Protein AF-A0A1X1QJA8-F1 (afdb_monomer_lite)

Radius of gyration: 18.05 Å; chains: 1; bounding box: 50×43×43 Å

pLDDT: mean 89.91, std 14.19, range [35.91, 98.81]

Secondary structure (DSSP, 8-state):
---EEEE-S-HHHHHHHHHHHH-HHHHHHHHHHHHHHTTS-HHHHHHHHHHHHHHH--HHHHHHHHHHBGGG---B-TTS-B-PPB-TT---S-HHHHHHHHHHHHHHHTTTEEEE-S-HHHHHTT--TT-----------------

Structure (mmCIF, N/CA/C/O backbone):
data_AF-A0A1X1QJA8-F1
#
_entry.id   AF-A0A1X1QJA8-F1
#
loop_
_atom_site.group_PDB
_atom_site.id
_atom_site.type_symbol
_atom_site.label_atom_id
_atom_site.label_alt_id
_atom_site.label_comp_id
_atom_site.label_asym_id
_atom_site.label_entity_id
_atom_site.label_seq_id
_atom_site.pdbx_PDB_ins_code
_atom_site.Cartn_x
_atom_site.Cartn_y
_atom_site.Cartn_z
_atom_site.occupancy
_atom_site.B_iso_or_equiv
_atom_site.auth_seq_id
_atom_site.auth_comp_id
_atom_site.auth_asym_id
_atom_site.auth_atom_id
_atom_site.pdbx_PDB_model_num
ATOM 1 N N . MET A 1 1 ? -8.752 15.728 21.000 1.00 62.41 1 MET A N 1
ATOM 2 C CA . MET A 1 1 ? -8.171 15.448 19.667 1.00 62.41 1 MET A CA 1
ATOM 3 C C . MET A 1 1 ? -8.998 14.335 19.038 1.00 62.41 1 MET A C 1
ATOM 5 O O . MET A 1 1 ? -9.323 13.402 19.763 1.00 62.41 1 MET A O 1
ATOM 9 N N . LYS A 1 2 ? -9.428 14.454 17.775 1.00 74.25 2 LYS A N 1
ATOM 10 C CA . LYS A 1 2 ? -10.197 13.381 17.118 1.00 74.25 2 LYS A CA 1
ATOM 11 C C . LYS A 1 2 ? -9.241 12.237 16.775 1.00 74.25 2 LYS A C 1
ATOM 13 O O . LYS A 1 2 ? -8.149 12.519 16.295 1.00 74.25 2 LYS A O 1
ATOM 18 N N . LYS A 1 3 ? -9.641 10.997 17.054 1.00 89.75 3 LYS A N 1
ATOM 19 C CA . LYS A 1 3 ? -8.883 9.790 16.715 1.00 89.75 3 LYS A CA 1
ATOM 20 C C . LYS A 1 3 ? -9.634 8.990 15.654 1.00 89.75 3 LYS A C 1
ATOM 22 O O . LYS A 1 3 ? -10.863 8.965 15.679 1.00 89.75 3 LYS A O 1
ATOM 27 N N . ALA A 1 4 ? -8.902 8.363 14.746 1.00 92.88 4 ALA A N 1
ATOM 28 C CA . ALA A 1 4 ? -9.418 7.450 13.737 1.00 92.88 4 ALA A CA 1
ATOM 29 C C . ALA A 1 4 ? -8.830 6.051 13.950 1.00 92.88 4 ALA A C 1
ATOM 31 O O . ALA A 1 4 ? -7.691 5.912 14.389 1.00 92.88 4 ALA A O 1
ATOM 32 N N . VAL A 1 5 ? -9.600 5.021 13.608 1.00 94.50 5 VAL A N 1
ATOM 33 C CA . VAL A 1 5 ? -9.132 3.632 13.558 1.00 94.50 5 VAL A CA 1
ATOM 34 C C . VAL A 1 5 ? -9.341 3.133 12.136 1.00 94.50 5 VAL A C 1
ATOM 36 O O . VAL A 1 5 ? -10.449 3.231 11.609 1.00 94.50 5 VAL A O 1
ATOM 39 N N . ILE A 1 6 ? -8.285 2.618 11.510 1.00 95.56 6 ILE A N 1
ATOM 40 C CA . ILE A 1 6 ? -8.346 1.990 10.187 1.00 95.56 6 ILE A CA 1
ATOM 41 C C . ILE A 1 6 ? -7.982 0.516 10.354 1.00 95.56 6 ILE A C 1
ATOM 43 O O . ILE A 1 6 ? -6.963 0.178 10.956 1.00 95.56 6 ILE A O 1
ATOM 47 N N . ASN A 1 7 ? -8.834 -0.362 9.830 1.00 95.62 7 ASN A N 1
ATOM 48 C CA . ASN A 1 7 ? -8.632 -1.804 9.868 1.00 95.62 7 ASN A CA 1
ATOM 49 C C . ASN A 1 7 ? -8.975 -2.443 8.528 1.00 95.62 7 ASN A C 1
ATOM 51 O O . ASN A 1 7 ? -10.008 -2.124 7.940 1.00 95.62 7 ASN A O 1
ATOM 55 N N . ASP A 1 8 ? -8.163 -3.407 8.114 1.00 94.31 8 ASP A N 1
ATOM 56 C CA . ASP A 1 8 ? -8.453 -4.319 7.011 1.00 94.31 8 ASP A CA 1
ATOM 57 C C . ASP A 1 8 ? -7.791 -5.668 7.299 1.00 94.31 8 ASP A C 1
ATOM 59 O O . ASP A 1 8 ? -6.707 -5.703 7.866 1.00 94.31 8 ASP A O 1
ATOM 63 N N . LEU A 1 9 ? -8.399 -6.779 6.887 1.00 93.31 9 LEU A N 1
ATOM 64 C CA . LEU A 1 9 ? -7.805 -8.109 7.067 1.00 93.31 9 LEU A CA 1
ATOM 65 C C . LEU A 1 9 ? -6.520 -8.298 6.231 1.00 93.31 9 LEU A C 1
ATOM 67 O O . LEU A 1 9 ? -5.718 -9.191 6.497 1.00 93.31 9 LEU A O 1
ATOM 71 N N . ASN A 1 10 ? -6.335 -7.489 5.187 1.00 93.50 10 ASN A N 1
ATOM 72 C CA . ASN A 1 10 ? -5.178 -7.526 4.302 1.00 93.50 10 ASN A CA 1
ATOM 73 C C . ASN A 1 10 ? -3.946 -6.885 4.962 1.00 93.50 10 ASN A C 1
ATOM 75 O O . ASN A 1 10 ? -3.664 -5.701 4.771 1.00 93.50 10 ASN A O 1
ATOM 79 N N . GLU A 1 11 ? -3.173 -7.693 5.684 1.00 95.56 11 GLU A N 1
ATOM 80 C CA . GLU A 1 11 ? -1.964 -7.254 6.392 1.00 95.56 11 GLU A CA 1
ATOM 81 C C . GLU A 1 11 ? -0.964 -6.488 5.499 1.00 95.56 11 GLU A C 1
ATOM 83 O O . GLU A 1 11 ? -0.563 -5.390 5.890 1.00 95.56 11 GLU A O 1
ATOM 88 N N . PRO A 1 12 ? -0.609 -6.936 4.273 1.00 96.19 12 PRO A N 1
ATOM 89 C CA . PRO A 1 12 ? 0.245 -6.142 3.385 1.00 96.19 12 PRO A CA 1
ATOM 90 C C . PRO A 1 12 ? -0.274 -4.723 3.107 1.00 96.19 12 PRO A C 1
ATOM 92 O O . PRO A 1 12 ? 0.519 -3.787 2.987 1.00 96.19 12 PRO A O 1
ATOM 95 N N . LEU A 1 13 ? -1.597 -4.542 3.018 1.00 96.00 13 LEU A N 1
ATOM 96 C CA . LEU A 1 13 ? -2.207 -3.224 2.837 1.00 96.00 13 LEU A CA 1
ATOM 97 C C . LEU A 1 13 ? -2.081 -2.373 4.105 1.00 96.00 13 LEU A C 1
ATOM 99 O O . LEU A 1 13 ? -1.796 -1.180 4.004 1.00 96.00 13 LEU A O 1
ATOM 103 N N . MET A 1 14 ? -2.260 -2.964 5.286 1.00 97.69 14 MET A N 1
ATOM 104 C CA . MET A 1 14 ? -2.092 -2.257 6.560 1.00 97.69 14 MET A CA 1
ATOM 105 C C . MET A 1 14 ? -0.625 -1.890 6.822 1.00 97.69 14 MET A C 1
ATOM 107 O O . MET A 1 14 ? -0.348 -0.771 7.247 1.00 97.69 14 MET A O 1
ATOM 111 N N . ASN A 1 15 ? 0.322 -2.743 6.430 1.00 98.06 15 ASN A N 1
ATOM 112 C CA . ASN A 1 15 ? 1.755 -2.432 6.455 1.00 98.06 15 ASN A CA 1
ATOM 113 C C . ASN A 1 15 ? 2.108 -1.281 5.496 1.00 98.06 15 ASN A C 1
ATOM 115 O O . ASN A 1 15 ? 2.956 -0.440 5.804 1.00 98.06 15 ASN A O 1
ATOM 119 N N . LEU A 1 16 ? 1.436 -1.189 4.342 1.00 98.44 16 LEU A N 1
ATOM 120 C CA . LEU A 1 16 ? 1.554 -0.026 3.461 1.00 98.44 16 LEU A CA 1
ATOM 121 C C . LEU A 1 16 ? 1.000 1.246 4.105 1.00 98.44 16 LEU A C 1
ATOM 123 O O . LEU A 1 16 ? 1.672 2.275 4.057 1.00 98.44 16 LEU A O 1
ATOM 127 N N . TRP A 1 17 ? -0.167 1.187 4.748 1.00 98.31 17 TRP A N 1
ATOM 128 C CA . TRP A 1 17 ? -0.684 2.320 5.519 1.00 98.31 17 TRP A CA 1
ATOM 129 C C . TRP A 1 17 ? 0.289 2.766 6.608 1.00 98.31 17 TRP A C 1
ATOM 131 O O . TRP A 1 17 ? 0.533 3.963 6.740 1.00 98.31 17 TRP A O 1
ATOM 141 N N . GLN A 1 18 ? 0.910 1.826 7.320 1.00 98.31 18 GLN A N 1
ATOM 142 C CA . GLN A 1 18 ? 1.917 2.151 8.323 1.00 98.31 18 GLN A CA 1
ATOM 143 C C . GLN A 1 18 ? 3.094 2.916 7.709 1.00 98.31 18 GLN A C 1
ATOM 145 O O . GLN A 1 18 ? 3.472 3.967 8.217 1.00 98.31 18 GLN A O 1
ATOM 150 N N . GLN A 1 19 ? 3.631 2.462 6.570 1.00 98.62 19 GLN A N 1
ATOM 151 C CA . GLN A 1 19 ? 4.713 3.180 5.885 1.00 98.62 19 GLN A CA 1
ATOM 152 C C . GLN A 1 19 ? 4.286 4.560 5.368 1.00 98.62 19 GLN A C 1
ATOM 154 O O . GLN A 1 19 ? 5.088 5.489 5.413 1.00 98.62 19 GLN A O 1
ATOM 159 N N . ILE A 1 20 ? 3.039 4.713 4.905 1.00 98.56 20 ILE A N 1
ATOM 160 C CA . ILE A 1 20 ? 2.486 6.017 4.513 1.00 98.56 20 ILE A CA 1
ATOM 161 C C . ILE A 1 20 ? 2.477 6.971 5.708 1.00 98.56 20 ILE A C 1
ATOM 163 O O . ILE A 1 20 ? 2.825 8.133 5.541 1.00 98.56 20 ILE A O 1
ATOM 167 N N . LEU A 1 21 ? 2.085 6.510 6.897 1.00 98.06 21 LEU A N 1
ATOM 168 C CA . LEU A 1 21 ? 1.998 7.375 8.071 1.00 98.06 21 LEU A CA 1
ATOM 169 C C . LEU A 1 21 ? 3.374 7.656 8.679 1.00 98.06 21 LEU A C 1
ATOM 171 O O . LEU A 1 21 ? 3.703 8.819 8.899 1.00 98.06 21 LEU A O 1
ATOM 175 N N . GLU A 1 22 ? 4.171 6.617 8.922 1.00 98.00 22 GLU A N 1
ATOM 176 C CA . GLU A 1 22 ? 5.372 6.679 9.764 1.00 98.00 22 GLU A CA 1
ATOM 177 C C . GLU A 1 22 ? 6.665 6.948 8.982 1.00 98.00 22 GLU A C 1
ATOM 179 O O . GLU A 1 22 ? 7.572 7.583 9.510 1.00 98.00 22 GLU A O 1
ATOM 184 N N . ASN A 1 23 ? 6.766 6.497 7.724 1.00 98.38 23 ASN A N 1
ATOM 185 C CA . ASN A 1 23 ? 7.981 6.625 6.905 1.00 98.38 23 ASN A CA 1
ATOM 186 C C . ASN A 1 23 ? 7.701 7.159 5.480 1.00 98.38 23 ASN A C 1
ATOM 188 O O . ASN A 1 23 ? 8.211 6.603 4.495 1.00 98.38 23 ASN A O 1
ATOM 192 N N . PRO A 1 24 ? 6.919 8.249 5.329 1.00 98.50 24 PRO A N 1
ATOM 193 C CA . PRO A 1 24 ? 6.410 8.693 4.031 1.00 98.50 24 PRO A CA 1
ATOM 194 C C . PRO A 1 24 ? 7.517 9.063 3.034 1.00 98.50 24 PRO A C 1
ATOM 196 O O . PRO A 1 24 ? 7.430 8.721 1.856 1.00 98.50 24 PRO A O 1
ATOM 199 N N . GLU A 1 25 ? 8.586 9.721 3.492 1.00 98.56 25 GLU A N 1
ATOM 200 C CA . GLU A 1 25 ? 9.694 10.152 2.629 1.00 98.56 25 GLU A CA 1
ATOM 201 C C . GLU A 1 25 ? 10.447 8.970 2.009 1.00 98.56 25 GLU A C 1
ATOM 203 O O . GLU A 1 25 ? 10.744 8.962 0.810 1.00 98.56 25 GLU A O 1
ATOM 208 N N . ASN A 1 26 ? 10.709 7.934 2.810 1.00 98.69 26 ASN A N 1
ATOM 209 C CA . ASN A 1 26 ? 11.369 6.726 2.331 1.00 98.69 26 ASN A CA 1
ATOM 210 C C . ASN A 1 26 ? 10.471 5.955 1.353 1.00 98.69 26 ASN A C 1
ATOM 212 O O . ASN A 1 26 ? 10.936 5.530 0.295 1.00 98.69 26 ASN A O 1
ATOM 216 N N . LEU A 1 27 ? 9.174 5.830 1.660 1.00 98.81 27 LEU A N 1
ATOM 217 C CA . LEU A 1 27 ? 8.211 5.172 0.776 1.00 98.81 27 LEU A CA 1
ATOM 218 C C . LEU A 1 27 ? 8.128 5.862 -0.594 1.00 98.81 27 LEU A C 1
ATOM 220 O O . LEU A 1 27 ? 8.154 5.188 -1.625 1.00 98.81 27 LEU A O 1
ATOM 224 N N . VAL A 1 28 ? 8.074 7.198 -0.616 1.00 98.62 28 VAL A N 1
ATOM 225 C CA . VAL A 1 28 ? 8.059 7.983 -1.859 1.00 98.62 28 VAL A CA 1
ATOM 226 C C . VAL A 1 28 ? 9.337 7.767 -2.664 1.00 98.62 28 VAL A C 1
ATOM 228 O O . VAL A 1 28 ? 9.255 7.537 -3.870 1.00 98.62 28 VAL A O 1
ATOM 231 N N . LYS A 1 29 ? 10.505 7.809 -2.012 1.00 98.75 29 LYS A N 1
ATOM 232 C CA . LYS A 1 29 ? 11.799 7.579 -2.668 1.00 98.75 29 LYS A CA 1
ATOM 233 C C . LYS A 1 29 ? 11.854 6.197 -3.326 1.00 98.75 29 LYS A C 1
ATOM 235 O O . LYS A 1 29 ? 12.219 6.097 -4.494 1.00 98.75 29 LYS A O 1
ATOM 240 N N . LEU A 1 30 ? 11.461 5.148 -2.602 1.00 98.69 30 LEU A N 1
ATOM 241 C CA . LEU A 1 30 ? 11.453 3.776 -3.119 1.00 98.69 30 LEU A CA 1
ATOM 242 C C . LEU A 1 30 ? 10.459 3.613 -4.278 1.00 98.69 30 LEU A C 1
ATOM 244 O O . LEU A 1 30 ? 10.784 2.997 -5.290 1.00 98.69 30 LEU A O 1
ATOM 248 N N . TYR A 1 31 ? 9.266 4.208 -4.174 1.00 98.62 31 TYR A N 1
ATOM 249 C CA . TYR A 1 31 ? 8.302 4.218 -5.277 1.00 98.62 31 TYR A CA 1
ATOM 250 C C . TYR A 1 31 ? 8.864 4.906 -6.527 1.00 98.62 31 TYR A C 1
ATOM 252 O O . TYR A 1 31 ? 8.720 4.391 -7.633 1.00 98.62 31 TYR A O 1
ATOM 260 N N . GLU A 1 32 ? 9.509 6.062 -6.361 1.00 98.56 32 GLU A N 1
ATOM 261 C CA . GLU A 1 32 ? 10.113 6.818 -7.458 1.00 98.56 32 GLU A CA 1
ATOM 262 C C . GLU A 1 32 ? 11.226 6.026 -8.157 1.00 98.56 32 GLU A C 1
ATOM 264 O O . GLU A 1 32 ? 11.290 6.025 -9.385 1.00 98.56 32 GLU A O 1
ATOM 269 N N . GLN A 1 33 ? 12.043 5.282 -7.405 1.00 98.50 33 GLN A N 1
ATOM 270 C CA . GLN A 1 33 ? 13.044 4.372 -7.973 1.00 98.50 33 GLN A CA 1
ATOM 271 C C . GLN A 1 33 ? 12.394 3.301 -8.861 1.00 98.50 33 GLN A C 1
ATOM 273 O O . GLN A 1 33 ? 12.717 3.215 -10.046 1.00 98.50 33 GLN A O 1
ATOM 278 N N . LEU A 1 34 ? 11.398 2.570 -8.344 1.00 98.19 34 LEU A N 1
ATOM 279 C CA . LEU A 1 34 ? 10.660 1.569 -9.128 1.00 98.19 34 LEU A CA 1
ATOM 280 C C . LEU A 1 34 ? 9.975 2.184 -10.362 1.00 98.19 34 LEU A C 1
ATOM 282 O O . LEU A 1 34 ? 9.892 1.567 -11.428 1.00 98.19 34 LEU A O 1
ATOM 286 N N . TRP A 1 35 ? 9.468 3.412 -10.225 1.00 97.69 35 TRP A N 1
ATOM 287 C CA . TRP A 1 35 ? 8.809 4.128 -11.310 1.00 97.69 35 TRP A CA 1
ATOM 288 C C . TRP A 1 35 ? 9.778 4.539 -12.423 1.00 97.69 35 TRP A C 1
ATOM 290 O O . TRP A 1 35 ? 9.368 4.540 -13.580 1.00 97.69 35 TRP A O 1
ATOM 300 N N . ASN A 1 36 ? 11.035 4.856 -1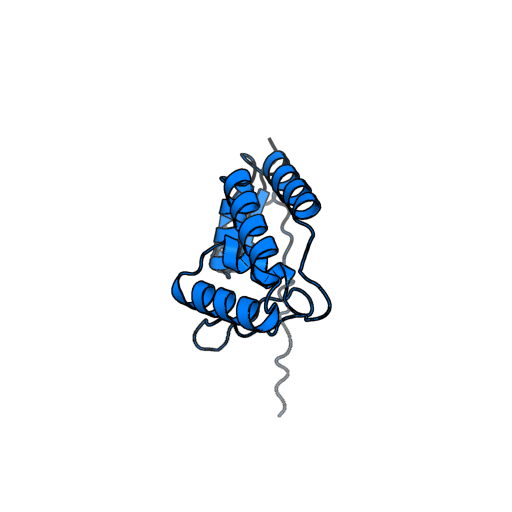2.107 1.00 97.31 36 ASN A N 1
ATOM 301 C CA . ASN A 1 36 ? 12.055 5.217 -13.096 1.00 97.31 36 ASN A CA 1
ATOM 302 C C . ASN A 1 36 ? 12.697 3.981 -13.756 1.00 97.31 36 ASN A C 1
ATOM 304 O O . ASN A 1 36 ? 12.996 3.992 -14.948 1.00 97.31 36 ASN A O 1
ATOM 308 N N . GLU A 1 37 ? 12.882 2.886 -13.017 1.00 97.06 37 GLU A N 1
ATOM 309 C CA . GLU A 1 37 ? 13.556 1.678 -13.522 1.00 97.06 37 GLU A CA 1
ATOM 310 C C . GLU A 1 37 ? 12.721 0.867 -14.533 1.00 97.06 37 GLU A C 1
ATOM 312 O O . GLU A 1 37 ? 13.265 0.129 -15.353 1.00 97.06 37 GLU A O 1
ATOM 317 N N . GLN A 1 38 ? 11.393 1.009 -14.524 1.00 94.94 38 GLN A N 1
ATOM 318 C CA . GLN A 1 38 ? 10.488 0.216 -15.370 1.00 94.94 38 GLN A CA 1
ATOM 319 C C . GLN A 1 38 ? 10.585 0.493 -16.883 1.00 94.94 38 GLN A C 1
ATOM 321 O O . GLN A 1 38 ? 9.920 -0.191 -17.660 1.00 94.94 38 GLN A O 1
ATOM 326 N N . HIS A 1 39 ? 11.294 1.537 -17.328 1.00 93.12 39 HIS A N 1
ATOM 327 C CA . HIS A 1 39 ? 11.116 2.080 -18.681 1.00 93.12 39 HIS A CA 1
ATOM 328 C C . HIS A 1 39 ? 11.645 1.193 -19.816 1.00 93.12 39 HIS A C 1
ATOM 330 O O . HIS A 1 39 ? 11.079 1.260 -20.907 1.00 93.12 39 HIS A O 1
ATOM 336 N N . THR A 1 40 ? 12.650 0.347 -19.567 1.00 92.00 40 THR A N 1
ATOM 337 C CA . THR A 1 40 ? 13.230 -0.547 -20.586 1.00 92.00 40 THR A CA 1
ATOM 338 C C . THR A 1 40 ? 12.237 -1.617 -21.047 1.00 92.00 40 THR A C 1
ATOM 340 O O . THR A 1 40 ? 11.995 -1.763 -22.241 1.00 92.00 40 THR A O 1
ATOM 343 N N . ASP A 1 41 ? 11.612 -2.328 -20.104 1.00 93.25 41 ASP A N 1
ATOM 344 C CA . ASP A 1 41 ? 10.507 -3.258 -20.360 1.00 93.25 41 ASP A CA 1
ATOM 345 C C . ASP A 1 41 ? 9.516 -3.206 -19.192 1.00 93.25 41 ASP A C 1
ATOM 347 O O . ASP A 1 41 ? 9.670 -3.864 -18.160 1.00 93.25 41 ASP A O 1
ATOM 351 N N . LYS A 1 42 ? 8.456 -2.414 -19.368 1.00 93.25 42 LYS A N 1
ATOM 352 C CA . LYS A 1 42 ? 7.462 -2.131 -18.320 1.00 93.25 42 LYS A CA 1
ATOM 353 C C . LYS A 1 42 ? 6.682 -3.362 -17.882 1.00 93.25 42 LYS A C 1
ATOM 355 O O . LYS A 1 42 ? 6.155 -3.371 -16.765 1.00 93.25 42 LYS A O 1
ATOM 360 N N . LYS A 1 43 ? 6.524 -4.345 -18.773 1.00 93.06 43 LYS A N 1
ATOM 361 C CA . LYS A 1 43 ? 5.745 -5.556 -18.510 1.00 93.06 43 LYS A CA 1
ATOM 362 C C . LYS A 1 43 ? 6.611 -6.557 -17.759 1.00 93.06 43 LYS A C 1
ATOM 364 O O . LYS A 1 43 ? 6.184 -7.038 -16.711 1.00 93.06 43 LYS A O 1
ATOM 369 N N . ALA A 1 44 ? 7.825 -6.817 -18.244 1.00 95.19 44 ALA A N 1
ATOM 370 C CA . ALA A 1 44 ? 8.777 -7.672 -17.541 1.00 95.19 44 ALA A CA 1
ATOM 371 C C . ALA A 1 44 ? 9.119 -7.103 -16.156 1.00 95.19 44 ALA A C 1
ATOM 373 O O . ALA A 1 44 ? 9.080 -7.833 -15.167 1.00 95.19 44 ALA A O 1
ATOM 374 N N . TYR A 1 45 ? 9.343 -5.789 -16.055 1.00 96.88 45 TYR A N 1
ATOM 375 C CA . TYR A 1 45 ? 9.634 -5.138 -14.779 1.00 96.88 45 TYR A CA 1
ATOM 376 C C . TYR A 1 45 ? 8.466 -5.245 -13.789 1.00 96.88 45 TYR A C 1
ATOM 378 O O . TYR A 1 45 ? 8.679 -5.545 -12.617 1.00 96.88 45 TYR A O 1
ATOM 386 N N . PHE A 1 46 ? 7.217 -5.098 -14.248 1.00 96.12 46 PHE A N 1
ATOM 387 C CA . PHE A 1 46 ? 6.052 -5.338 -13.391 1.00 96.12 46 PHE A CA 1
ATOM 388 C C . PHE A 1 46 ? 6.035 -6.765 -12.829 1.00 96.12 46 PHE 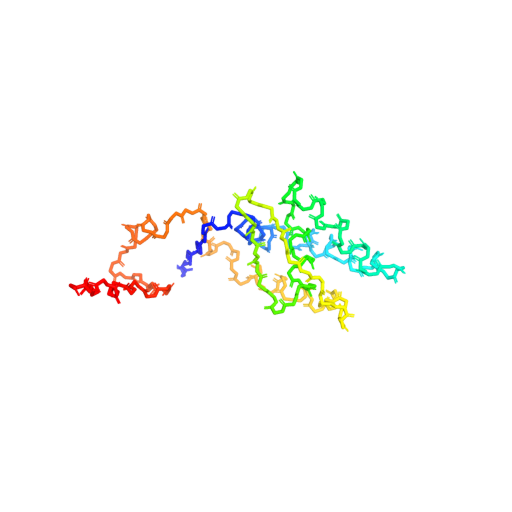A C 1
ATOM 390 O O . PHE A 1 46 ? 5.785 -6.951 -11.640 1.00 96.12 46 PHE A O 1
ATOM 397 N N . PHE A 1 47 ? 6.312 -7.777 -13.660 1.00 95.81 47 PHE A N 1
ATOM 398 C CA . PHE A 1 47 ? 6.346 -9.165 -13.195 1.00 95.81 47 PHE A CA 1
ATOM 399 C C . PHE A 1 47 ? 7.485 -9.429 -12.212 1.00 95.81 47 PHE A C 1
ATOM 401 O O . PHE A 1 47 ? 7.248 -10.116 -11.220 1.00 95.81 47 PHE A O 1
ATOM 408 N N . LYS A 1 48 ? 8.657 -8.822 -12.426 1.00 97.56 48 LYS A N 1
ATOM 409 C CA . LYS A 1 48 ? 9.778 -8.854 -11.480 1.00 97.56 48 LYS A CA 1
ATOM 410 C C . LYS A 1 48 ? 9.376 -8.283 -10.117 1.00 97.56 48 LYS A C 1
ATOM 412 O O . LYS A 1 48 ? 9.526 -8.958 -9.105 1.00 97.56 48 LYS A O 1
ATOM 417 N N . VAL A 1 49 ? 8.807 -7.074 -10.081 1.00 97.62 49 VAL A N 1
ATOM 418 C CA . VAL A 1 49 ? 8.367 -6.450 -8.818 1.00 97.62 49 VAL A CA 1
ATOM 419 C C . VAL A 1 49 ? 7.253 -7.264 -8.157 1.00 97.62 49 VAL A C 1
ATOM 421 O O . VAL A 1 49 ? 7.218 -7.385 -6.935 1.00 97.62 49 VAL A O 1
ATOM 424 N N . ARG A 1 50 ? 6.358 -7.874 -8.944 1.00 96.75 50 ARG A N 1
ATOM 425 C CA . ARG A 1 50 ? 5.311 -8.766 -8.427 1.00 96.75 50 ARG A CA 1
ATOM 426 C C . ARG A 1 50 ? 5.892 -10.009 -7.762 1.00 96.75 50 ARG A C 1
ATOM 428 O O . ARG A 1 50 ? 5.415 -10.404 -6.705 1.00 96.75 50 ARG A O 1
ATOM 435 N N . GLU A 1 51 ? 6.895 -10.626 -8.373 1.00 97.50 51 GLU A N 1
ATOM 436 C CA . GLU A 1 51 ? 7.594 -11.775 -7.799 1.00 97.50 51 GLU A CA 1
ATOM 437 C C . GLU A 1 51 ? 8.301 -11.399 -6.495 1.00 97.50 51 GLU A C 1
ATOM 439 O O . GLU A 1 51 ? 8.099 -12.065 -5.483 1.00 97.50 51 GLU A O 1
ATOM 444 N N . GLN A 1 52 ? 9.021 -10.275 -6.477 1.00 98.00 52 GLN A N 1
ATOM 445 C CA . GLN A 1 52 ? 9.647 -9.756 -5.259 1.00 98.00 52 GLN A CA 1
ATOM 446 C C . GLN A 1 52 ? 8.606 -9.460 -4.174 1.00 98.00 52 GLN A C 1
ATOM 448 O O . GLN A 1 52 ? 8.785 -9.844 -3.021 1.00 98.00 52 GLN A O 1
ATOM 453 N N . PHE A 1 53 ? 7.483 -8.826 -4.521 1.00 97.69 53 PHE A N 1
ATOM 454 C CA . PHE A 1 53 ? 6.396 -8.606 -3.571 1.00 97.69 53 PHE A CA 1
ATOM 455 C C . PHE A 1 53 ? 5.881 -9.920 -2.990 1.00 97.69 53 PHE A C 1
ATOM 457 O O . PHE A 1 53 ? 5.766 -10.012 -1.779 1.00 97.69 53 PHE A O 1
ATOM 464 N N . ASN A 1 54 ? 5.642 -10.939 -3.814 1.00 96.88 54 ASN A N 1
ATOM 465 C CA . ASN A 1 54 ? 5.161 -12.243 -3.355 1.00 96.88 54 ASN A CA 1
ATOM 466 C C . ASN A 1 54 ? 6.162 -13.003 -2.469 1.00 96.88 54 ASN A C 1
ATOM 468 O O . ASN A 1 54 ? 5.760 -13.932 -1.779 1.00 96.88 54 ASN A O 1
ATOM 472 N N . GLN A 1 55 ? 7.447 -12.638 -2.494 1.00 96.56 55 GLN A N 1
ATOM 473 C CA . GLN A 1 55 ? 8.478 -13.251 -1.653 1.00 96.56 55 GLN A CA 1
ATOM 474 C C . GLN A 1 55 ? 8.638 -12.539 -0.307 1.00 96.56 55 GLN A C 1
ATOM 476 O O . GLN A 1 55 ? 8.780 -13.199 0.716 1.00 96.56 55 GLN A O 1
ATOM 481 N N . ILE A 1 56 ? 8.652 -11.200 -0.305 1.00 96.25 56 ILE A N 1
ATOM 482 C CA . ILE A 1 56 ? 9.055 -10.412 0.877 1.00 96.25 56 ILE A CA 1
ATOM 483 C C . ILE A 1 56 ? 8.012 -9.395 1.355 1.00 96.25 56 ILE A C 1
ATOM 485 O O . ILE A 1 56 ? 8.259 -8.686 2.325 1.00 96.25 56 ILE A O 1
ATOM 489 N N . HIS A 1 57 ? 6.871 -9.284 0.669 1.00 95.81 57 HIS A N 1
ATOM 490 C CA . HIS A 1 57 ? 5.702 -8.479 1.057 1.00 95.81 57 HIS A CA 1
ATOM 491 C C . HIS A 1 57 ? 6.018 -7.001 1.366 1.00 95.81 57 HIS A C 1
ATOM 493 O O . HIS A 1 57 ? 5.363 -6.353 2.181 1.00 95.81 57 HIS A O 1
ATOM 499 N N . GLN A 1 58 ? 7.020 -6.436 0.685 1.00 98.12 58 GLN A N 1
ATOM 500 C CA . GLN A 1 58 ? 7.463 -5.070 0.948 1.00 98.12 58 GLN A CA 1
ATOM 501 C C . GLN A 1 58 ? 6.421 -4.015 0.521 1.00 98.12 58 GLN A C 1
ATOM 503 O O . GLN A 1 58 ? 5.958 -4.041 -0.627 1.00 98.12 58 GLN A O 1
ATOM 508 N N . PRO A 1 59 ? 6.113 -3.022 1.378 1.00 98.25 59 PRO A N 1
ATOM 509 C CA . PRO A 1 59 ? 5.112 -1.989 1.100 1.00 98.25 59 PRO A CA 1
ATOM 510 C C . PRO A 1 59 ? 5.324 -1.185 -0.187 1.00 98.25 59 PRO A C 1
ATOM 512 O O . PRO A 1 59 ? 4.374 -0.916 -0.919 1.00 98.25 59 PRO A O 1
ATOM 515 N N . HIS A 1 60 ? 6.568 -0.820 -0.504 1.00 98.44 60 HIS A N 1
ATOM 516 C CA . HIS A 1 60 ? 6.879 -0.047 -1.710 1.00 98.44 60 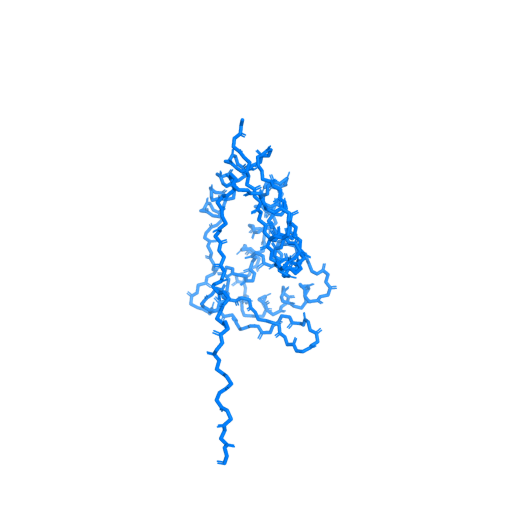HIS A CA 1
ATOM 517 C C . HIS A 1 60 ? 6.623 -0.849 -2.996 1.00 98.44 60 HIS A C 1
ATOM 519 O O . HIS A 1 60 ? 6.159 -0.278 -3.985 1.00 98.44 60 HIS A O 1
ATOM 525 N N . HIS A 1 61 ? 6.829 -2.174 -2.975 1.00 98.19 61 HIS A N 1
ATOM 526 C CA . HIS A 1 61 ? 6.414 -3.036 -4.081 1.00 98.19 61 HIS A CA 1
ATOM 527 C C . HIS A 1 61 ? 4.887 -3.062 -4.212 1.00 98.19 61 HIS A C 1
ATOM 529 O O . HIS A 1 61 ? 4.379 -2.897 -5.319 1.00 98.19 61 HIS A O 1
ATOM 535 N N . LEU A 1 62 ? 4.142 -3.198 -3.105 1.00 97.50 62 LEU A N 1
ATOM 536 C CA . LEU A 1 62 ? 2.674 -3.170 -3.144 1.00 97.50 62 LEU A CA 1
ATOM 537 C C . LEU A 1 62 ? 2.144 -1.850 -3.714 1.00 97.50 62 LEU A C 1
ATOM 539 O O . LEU A 1 62 ? 1.271 -1.867 -4.579 1.00 97.50 62 LEU A O 1
ATOM 543 N N . LEU A 1 63 ? 2.699 -0.715 -3.283 1.00 97.69 63 LEU A N 1
ATOM 544 C CA . LEU A 1 63 ? 2.331 0.607 -3.790 1.00 97.69 63 LEU A CA 1
ATOM 545 C C . LEU A 1 63 ? 2.559 0.722 -5.304 1.00 97.69 63 LEU A C 1
ATOM 547 O O . LEU A 1 63 ? 1.678 1.182 -6.034 1.00 97.69 63 LEU A O 1
ATOM 551 N N . TYR A 1 64 ? 3.720 0.269 -5.784 1.00 97.25 64 TYR A N 1
ATOM 552 C CA . TYR A 1 64 ? 4.025 0.224 -7.212 1.00 97.25 64 TYR A CA 1
ATOM 553 C C . TYR A 1 64 ? 3.033 -0.654 -7.981 1.00 97.25 64 TYR A C 1
ATOM 555 O O . TYR A 1 64 ? 2.499 -0.232 -9.009 1.00 97.25 64 TYR A O 1
ATOM 563 N N . LEU A 1 65 ? 2.744 -1.857 -7.475 1.00 96.06 65 LEU A N 1
ATOM 564 C CA . LEU A 1 65 ? 1.801 -2.780 -8.104 1.00 96.06 65 LEU A CA 1
ATOM 565 C C . LEU A 1 65 ? 0.402 -2.167 -8.168 1.00 96.06 65 LEU A C 1
ATOM 567 O O . LEU A 1 65 ? -0.186 -2.136 -9.245 1.00 96.06 65 LEU A O 1
ATOM 571 N N . LEU A 1 66 ? -0.106 -1.615 -7.064 1.00 95.25 66 LEU A N 1
ATOM 572 C CA . LEU A 1 66 ? -1.409 -0.945 -6.999 1.00 95.25 66 LEU A CA 1
ATOM 573 C C . LEU A 1 66 ? -1.535 0.199 -8.009 1.00 95.25 66 LEU A C 1
ATOM 575 O O . LEU A 1 66 ? -2.564 0.326 -8.671 1.00 95.25 66 LEU A O 1
ATOM 579 N N . ALA A 1 67 ? -0.473 0.987 -8.187 1.00 94.44 67 ALA A N 1
ATOM 580 C CA . ALA A 1 67 ? -0.433 2.051 -9.185 1.00 94.44 67 ALA A CA 1
ATOM 581 C C . ALA A 1 67 ? -0.423 1.525 -10.635 1.00 94.44 67 ALA A C 1
ATOM 583 O O . ALA A 1 67 ? -0.704 2.284 -11.563 1.00 94.44 67 ALA A O 1
ATOM 584 N N . ARG A 1 68 ? -0.086 0.247 -10.845 1.00 92.94 68 ARG A N 1
ATOM 585 C CA . ARG A 1 68 ? 0.084 -0.388 -12.160 1.00 92.94 68 ARG A CA 1
ATOM 586 C C . ARG A 1 68 ? -0.967 -1.443 -12.493 1.00 92.94 68 ARG A C 1
ATOM 588 O O . ARG A 1 68 ? -0.969 -1.897 -13.630 1.00 92.94 68 ARG A O 1
ATOM 595 N N . VAL A 1 69 ? -1.826 -1.876 -11.572 1.00 91.38 69 VAL A N 1
ATOM 596 C CA . VAL A 1 69 ? -2.818 -2.926 -11.861 1.00 91.38 69 VAL A CA 1
ATOM 597 C C . VAL A 1 69 ? -4.079 -2.379 -12.515 1.00 91.38 69 VAL A C 1
ATOM 599 O O . VAL A 1 69 ? -4.544 -1.274 -12.232 1.00 91.38 69 VAL A O 1
ATOM 602 N N . VAL A 1 70 ? -4.685 -3.198 -13.371 1.00 75.19 70 VAL A N 1
ATOM 603 C CA . VAL A 1 70 ? -5.981 -2.892 -13.986 1.00 75.19 70 VAL A CA 1
ATOM 604 C C . VAL A 1 70 ? -7.037 -2.721 -12.881 1.00 75.19 70 VAL A C 1
ATOM 606 O O . VAL A 1 70 ? -7.200 -3.595 -12.035 1.00 75.19 70 VAL A O 1
ATOM 609 N N . LYS A 1 71 ? -7.755 -1.587 -12.887 1.00 78.56 71 LYS A N 1
ATOM 610 C CA . LYS A 1 71 ? -8.792 -1.202 -11.898 1.00 78.56 71 LYS A CA 1
ATOM 611 C C . LYS A 1 71 ? -8.306 -0.991 -10.451 1.00 78.56 71 LYS A C 1
ATOM 613 O O . LYS A 1 71 ? -9.145 -0.840 -9.572 1.00 78.56 71 LYS A O 1
ATOM 618 N N . GLY A 1 72 ? -6.996 -0.963 -10.186 1.00 70.62 72 GLY A N 1
ATOM 619 C CA . GLY A 1 72 ? -6.462 -0.653 -8.848 1.00 70.62 72 GLY A CA 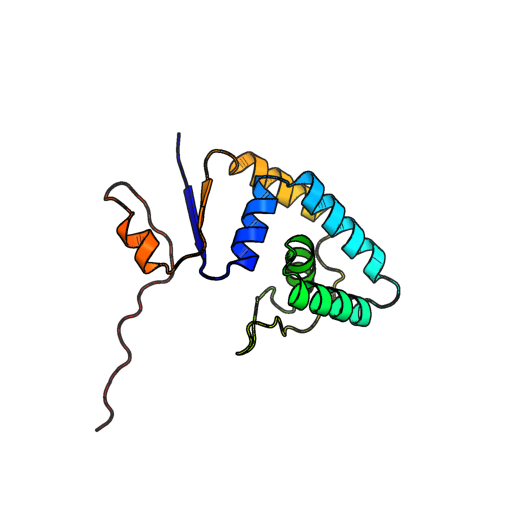1
ATOM 620 C C . GLY A 1 72 ? -6.832 -1.658 -7.745 1.00 70.62 72 GLY A C 1
ATOM 621 O O . GLY A 1 72 ? -6.692 -1.347 -6.568 1.00 70.62 72 GLY A O 1
ATOM 622 N N . SER A 1 73 ? -7.333 -2.849 -8.096 1.00 78.62 73 SER A N 1
ATOM 623 C CA . SER A 1 73 ? -7.817 -3.837 -7.126 1.00 78.62 73 SER A CA 1
ATOM 624 C C . SER A 1 73 ? -6.735 -4.843 -6.742 1.00 78.62 73 SER A C 1
ATOM 626 O O . SER A 1 73 ? -6.118 -5.448 -7.622 1.00 78.62 73 SER A O 1
ATOM 628 N N . VAL A 1 74 ? -6.579 -5.109 -5.446 1.00 84.44 74 VAL A N 1
ATOM 629 C CA . VAL A 1 74 ? -5.757 -6.219 -4.944 1.00 84.44 74 VAL A CA 1
ATOM 630 C C . VAL A 1 74 ? -6.477 -7.546 -5.187 1.00 84.44 74 VAL A C 1
ATOM 632 O O . VAL A 1 74 ? -7.681 -7.651 -4.963 1.00 84.44 74 VAL A O 1
ATOM 635 N N . ARG A 1 75 ? -5.751 -8.575 -5.637 1.00 87.81 75 ARG A N 1
ATOM 636 C CA . ARG A 1 75 ? -6.257 -9.952 -5.666 1.00 87.81 75 ARG A CA 1
ATOM 637 C C . ARG A 1 75 ? -5.138 -10.934 -5.363 1.00 87.81 75 ARG A C 1
ATOM 639 O O . ARG A 1 75 ? -4.094 -10.910 -6.020 1.00 87.81 75 ARG A O 1
ATOM 646 N N . TYR A 1 76 ? -5.416 -11.812 -4.412 1.00 90.19 76 TYR A N 1
ATOM 647 C CA . TYR A 1 76 ? -4.571 -12.940 -4.058 1.00 90.19 76 TYR A CA 1
ATOM 648 C C . TYR A 1 76 ? -5.218 -14.238 -4.551 1.00 90.19 76 TYR A C 1
ATOM 650 O O . TYR A 1 76 ? -6.442 -14.322 -4.684 1.00 90.19 76 TYR A O 1
ATOM 658 N N . ASN A 1 77 ? -4.406 -15.237 -4.880 1.00 90.56 77 ASN A N 1
ATOM 659 C CA . ASN A 1 77 ? -4.891 -16.600 -5.096 1.00 90.56 77 ASN A CA 1
ATOM 660 C C . ASN A 1 77 ? -5.079 -17.328 -3.745 1.00 90.56 77 ASN A C 1
ATOM 662 O O . ASN A 1 77 ? -4.834 -16.766 -2.678 1.00 90.56 77 ASN A O 1
ATOM 666 N N . SER A 1 78 ? -5.477 -18.601 -3.792 1.00 89.50 78 SER A N 1
ATOM 667 C CA . SER A 1 78 ? -5.648 -19.446 -2.601 1.00 89.50 78 SER A CA 1
ATOM 668 C C . SER A 1 78 ? -4.365 -19.670 -1.792 1.00 89.50 78 SER A C 1
ATOM 670 O O . SER A 1 78 ? -4.450 -20.087 -0.644 1.00 89.50 78 SER A O 1
ATOM 672 N N . THR A 1 79 ? -3.189 -19.393 -2.364 1.00 88.75 79 THR A N 1
ATOM 673 C CA . THR A 1 79 ? -1.888 -19.504 -1.689 1.00 88.75 79 THR A CA 1
ATOM 674 C C . THR A 1 79 ? -1.388 -18.162 -1.145 1.00 88.75 79 THR A C 1
ATOM 676 O O . THR A 1 79 ? -0.230 -18.063 -0.759 1.00 88.75 79 THR A O 1
ATOM 679 N N . GLY A 1 80 ? -2.220 -17.111 -1.145 1.00 87.38 80 GLY A N 1
ATOM 680 C CA . GLY A 1 80 ? -1.847 -15.776 -0.655 1.00 87.38 80 GLY A CA 1
ATOM 681 C C . GLY A 1 80 ? -0.973 -14.962 -1.619 1.00 87.38 80 GLY A C 1
ATOM 682 O O . GLY A 1 80 ? -0.487 -13.894 -1.270 1.00 87.38 80 GLY A O 1
ATOM 683 N N . THR A 1 81 ? -0.784 -15.431 -2.851 1.00 92.31 81 THR A N 1
ATOM 684 C CA . THR A 1 81 ? 0.095 -14.820 -3.854 1.00 92.31 81 THR A CA 1
ATOM 685 C C . THR A 1 81 ? -0.660 -13.794 -4.698 1.00 92.31 81 THR A C 1
ATOM 687 O O . THR A 1 81 ? -1.714 -14.090 -5.270 1.00 92.31 81 THR A O 1
ATOM 690 N N . PHE A 1 82 ? -0.103 -12.591 -4.842 1.00 92.06 82 PHE A N 1
ATOM 691 C CA . PHE A 1 82 ? -0.642 -11.528 -5.687 1.00 92.06 82 PHE A CA 1
ATOM 692 C C . PHE A 1 82 ? -0.589 -11.927 -7.167 1.00 92.06 82 PHE A C 1
ATOM 694 O O . PHE A 1 82 ? 0.481 -12.226 -7.709 1.00 92.06 82 PHE A O 1
ATOM 701 N N . ASN A 1 83 ? -1.741 -11.902 -7.848 1.00 91.00 83 ASN A N 1
ATOM 702 C CA . ASN A 1 83 ? -1.884 -12.482 -9.191 1.00 91.00 83 ASN A CA 1
ATOM 703 C C . ASN A 1 83 ? -2.520 -11.555 -10.243 1.00 91.00 83 ASN A C 1
ATOM 705 O O . ASN A 1 83 ? -2.976 -12.026 -11.287 1.00 91.00 83 ASN A O 1
ATOM 709 N N . GLN A 1 84 ? -2.553 -10.246 -9.994 1.00 91.19 84 GLN A N 1
ATOM 710 C CA . GLN A 1 84 ? -3.073 -9.278 -10.963 1.00 91.19 84 GLN A CA 1
ATOM 711 C C . GLN A 1 84 ? -2.113 -9.046 -12.137 1.00 91.19 84 GLN A C 1
ATOM 713 O O . GLN A 1 84 ? -0.898 -9.263 -12.038 1.00 91.19 84 GLN A O 1
ATOM 718 N N . SER A 1 85 ? -2.683 -8.598 -13.255 1.00 89.00 85 SER A N 1
ATOM 719 C CA . SER A 1 85 ? -1.960 -8.226 -14.474 1.00 89.00 85 SER A CA 1
ATOM 720 C C . SER A 1 85 ? -1.678 -6.723 -14.521 1.00 89.00 85 SER A C 1
ATOM 722 O O . SER A 1 85 ? -2.451 -5.917 -13.998 1.00 89.00 85 SER A O 1
ATOM 724 N N . ALA A 1 86 ? -0.588 -6.350 -15.193 1.00 90.81 86 ALA A N 1
ATOM 725 C CA . ALA A 1 86 ? -0.240 -4.956 -15.435 1.00 90.81 86 ALA A CA 1
ATOM 726 C C . ALA A 1 86 ? -1.258 -4.268 -16.360 1.00 90.81 86 ALA A C 1
ATOM 728 O O . ALA A 1 86 ? -1.620 -4.805 -17.410 1.00 90.81 86 ALA A O 1
ATOM 729 N N . ASP A 1 87 ? -1.649 -3.044 -16.016 1.00 88.69 87 ASP A N 1
ATOM 730 C CA . ASP A 1 87 ? -2.171 -2.071 -16.966 1.00 88.69 87 ASP A CA 1
ATOM 731 C C . ASP A 1 87 ? -0.998 -1.538 -17.800 1.00 88.69 87 ASP A C 1
ATOM 733 O O . ASP A 1 87 ? -0.131 -0.803 -17.320 1.00 88.69 87 ASP A O 1
ATOM 737 N N . ASN A 1 88 ? -0.955 -1.937 -19.070 1.00 84.38 88 ASN A N 1
ATOM 738 C CA . ASN A 1 88 ? 0.115 -1.550 -19.991 1.00 84.38 88 ASN A CA 1
ATOM 739 C C . ASN A 1 88 ? -0.086 -0.151 -20.592 1.00 84.38 88 ASN A C 1
ATOM 741 O O . ASN A 1 88 ? 0.801 0.341 -21.286 1.00 84.38 88 ASN A O 1
ATOM 745 N N . ARG A 1 89 ? -1.229 0.498 -20.335 1.00 84.31 89 ARG A N 1
ATOM 746 C CA . ARG A 1 89 ? -1.530 1.839 -20.861 1.00 84.31 89 ARG A CA 1
ATOM 747 C C . ARG A 1 89 ? -0.809 2.937 -20.082 1.00 84.31 89 ARG A C 1
ATOM 749 O O . ARG A 1 89 ? -0.543 3.999 -20.633 1.00 84.31 89 ARG A O 1
ATOM 756 N N . HIS A 1 90 ? -0.476 2.681 -18.816 1.00 84.88 90 HIS A N 1
ATOM 757 C CA . HIS A 1 90 ? 0.073 3.683 -17.907 1.00 84.88 90 HIS A CA 1
ATOM 758 C C . HIS A 1 90 ? 1.295 3.155 -17.149 1.00 84.88 90 HIS A C 1
ATOM 760 O O . HIS A 1 90 ? 1.368 1.988 -16.770 1.00 84.88 90 HIS A O 1
ATOM 766 N N . CYS A 1 91 ? 2.236 4.053 -16.858 1.00 90.00 91 CYS A N 1
ATOM 767 C CA . CYS A 1 91 ? 3.404 3.776 -16.014 1.00 90.00 91 CYS A CA 1
ATOM 768 C C . CYS A 1 91 ? 3.094 3.902 -14.508 1.00 90.00 91 CYS A C 1
ATOM 770 O O . CYS A 1 91 ? 4.007 3.860 -13.690 1.00 90.00 91 CYS A O 1
ATOM 772 N N . GLY A 1 92 ? 1.821 4.074 -14.140 1.00 92.81 92 GLY A N 1
ATOM 773 C CA . GLY A 1 92 ? 1.380 4.412 -12.787 1.00 92.81 92 GLY A CA 1
ATOM 774 C C . GLY A 1 92 ? 1.378 5.915 -12.518 1.00 92.81 92 GLY A C 1
ATOM 775 O O . GLY A 1 92 ? 1.617 6.726 -13.417 1.00 92.81 92 GLY A O 1
ATOM 776 N N . MET A 1 93 ? 1.078 6.297 -11.276 1.00 95.12 93 MET A N 1
ATOM 777 C CA . MET A 1 93 ? 1.011 7.701 -10.861 1.00 95.12 93 MET A CA 1
ATOM 778 C C . MET A 1 93 ? 2.390 8.363 -10.967 1.00 95.12 93 MET A C 1
ATOM 780 O O . MET A 1 93 ? 3.390 7.783 -10.546 1.00 95.12 93 MET A O 1
ATOM 784 N N . ARG A 1 94 ? 2.456 9.588 -11.504 1.00 97.19 94 ARG A N 1
ATOM 785 C CA . ARG A 1 94 ? 3.717 10.344 -11.580 1.00 97.19 94 ARG A CA 1
ATOM 786 C C . ARG A 1 94 ? 4.329 10.510 -10.176 1.00 97.19 94 ARG A C 1
ATOM 788 O O . ARG A 1 94 ? 3.573 10.841 -9.257 1.00 97.19 94 ARG A O 1
ATOM 795 N N . PRO A 1 95 ? 5.658 10.357 -10.003 1.00 98.12 95 PRO A N 1
ATOM 796 C CA . PRO A 1 95 ? 6.305 10.444 -8.691 1.00 98.12 95 PRO A CA 1
ATOM 797 C C . PRO A 1 95 ? 5.987 11.729 -7.920 1.00 98.12 95 PRO A C 1
ATOM 799 O O . PRO A 1 95 ? 5.691 11.670 -6.731 1.00 98.12 95 PRO A O 1
ATOM 802 N N . SER A 1 96 ? 5.930 12.879 -8.598 1.00 98.12 96 SER A N 1
ATOM 803 C CA . SER A 1 96 ? 5.577 14.160 -7.971 1.00 98.12 96 SER A CA 1
ATOM 804 C C . SER A 1 96 ? 4.155 14.183 -7.395 1.00 98.12 96 SER A C 1
ATOM 806 O O . SER A 1 96 ? 3.934 14.702 -6.300 1.00 98.12 96 SER A O 1
ATOM 808 N N . THR A 1 97 ? 3.187 13.584 -8.093 1.00 98.25 97 THR A N 1
ATOM 809 C CA . THR A 1 97 ? 1.808 13.446 -7.605 1.00 98.25 97 THR A CA 1
ATOM 810 C C . THR A 1 97 ? 1.728 12.443 -6.456 1.00 98.25 97 THR A C 1
ATOM 812 O O . THR A 1 97 ? 1.086 12.735 -5.450 1.00 98.25 97 THR A O 1
ATOM 815 N N . MET A 1 98 ? 2.416 11.300 -6.570 1.00 98.31 98 MET A N 1
ATOM 816 C CA . MET A 1 98 ? 2.458 10.286 -5.511 1.00 98.31 98 MET A CA 1
ATOM 817 C C . MET A 1 98 ? 3.053 10.859 -4.224 1.00 98.31 98 MET A C 1
ATOM 819 O O . MET A 1 98 ? 2.449 10.730 -3.162 1.00 98.31 98 MET A O 1
ATOM 823 N N . ARG A 1 99 ? 4.179 11.576 -4.336 1.00 98.69 99 ARG A N 1
ATOM 824 C CA . ARG A 1 99 ? 4.807 12.315 -3.236 1.00 98.69 99 ARG A CA 1
ATOM 825 C C . ARG A 1 99 ? 3.804 13.223 -2.546 1.00 98.69 99 ARG A C 1
ATOM 827 O O . ARG A 1 99 ? 3.565 13.063 -1.356 1.00 98.69 99 ARG A O 1
ATOM 834 N N . LYS A 1 100 ? 3.178 14.135 -3.295 1.00 98.62 100 LYS A N 1
ATOM 835 C CA . LYS A 1 100 ? 2.203 15.079 -2.737 1.00 98.62 100 LYS A CA 1
ATOM 836 C C . LYS A 1 100 ? 1.085 14.358 -1.976 1.00 98.62 100 LYS A C 1
ATOM 838 O O . LYS A 1 100 ? 0.741 14.774 -0.876 1.00 98.62 100 LYS A O 1
ATOM 843 N N . ASN A 1 101 ? 0.545 13.275 -2.534 1.00 98.38 101 ASN A N 1
ATOM 844 C CA . ASN A 1 101 ? -0.527 12.515 -1.895 1.00 98.38 101 ASN A CA 1
ATOM 845 C C . ASN A 1 101 ? -0.066 11.852 -0.590 1.00 98.38 101 ASN A C 1
ATOM 847 O O . ASN A 1 101 ? -0.734 12.011 0.427 1.00 98.38 101 ASN A O 1
ATOM 851 N N . ILE A 1 102 ? 1.075 11.157 -0.599 1.00 98.62 102 ILE A N 1
ATOM 852 C CA . ILE A 1 102 ? 1.595 10.448 0.580 1.00 98.62 102 ILE A CA 1
ATOM 853 C C . ILE A 1 102 ? 1.959 11.433 1.695 1.00 98.62 102 ILE A C 1
ATOM 855 O O . ILE A 1 102 ? 1.528 11.237 2.830 1.00 98.62 102 ILE A O 1
ATOM 859 N N . ILE A 1 103 ? 2.685 12.513 1.378 1.00 98.56 103 ILE A N 1
ATOM 860 C CA . ILE A 1 103 ? 3.064 13.525 2.376 1.00 98.56 103 ILE A CA 1
ATOM 861 C C . ILE A 1 103 ? 1.815 14.166 2.992 1.00 98.56 103 ILE A C 1
ATOM 863 O O . ILE A 1 103 ? 1.721 14.277 4.213 1.00 98.56 103 ILE A O 1
ATOM 867 N N . ASN A 1 104 ? 0.822 14.529 2.174 1.00 98.31 104 ASN A N 1
ATOM 868 C CA . ASN A 1 104 ? -0.409 15.135 2.679 1.00 98.31 104 ASN A CA 1
ATOM 869 C C . ASN A 1 104 ? -1.186 14.172 3.587 1.00 98.31 104 ASN A C 1
ATOM 871 O O . ASN A 1 104 ? -1.615 14.573 4.667 1.00 98.31 104 ASN A O 1
ATOM 875 N N . VAL A 1 105 ? -1.342 12.906 3.184 1.00 97.81 105 VAL A N 1
ATOM 876 C CA . VAL A 1 105 ? -2.023 11.883 3.996 1.00 97.81 105 VAL A CA 1
ATOM 877 C C . VAL A 1 105 ? -1.307 11.682 5.330 1.00 97.81 105 VAL A C 1
ATOM 879 O O . VAL A 1 105 ? -1.965 11.725 6.367 1.00 97.81 105 VAL A O 1
ATOM 882 N N . SER A 1 106 ? 0.021 11.534 5.319 1.00 97.88 106 SER A N 1
ATOM 883 C CA . SER A 1 106 ? 0.818 11.432 6.547 1.00 97.88 106 SER A CA 1
ATOM 884 C C . SER A 1 106 ? 0.590 12.644 7.449 1.00 97.88 106 SER A C 1
ATOM 886 O O . SER A 1 106 ? 0.200 12.480 8.600 1.00 97.88 106 SER A O 1
ATOM 888 N N . SER A 1 107 ? 0.709 13.864 6.913 1.00 97.12 107 SER A N 1
ATOM 889 C CA . SER A 1 107 ? 0.558 15.091 7.707 1.00 97.12 107 SER A CA 1
ATOM 890 C C . SER A 1 107 ? -0.819 15.243 8.368 1.00 97.12 107 SER A C 1
ATOM 892 O O . SER A 1 107 ? -0.926 15.855 9.427 1.00 97.12 107 SER A O 1
ATOM 894 N N . LEU A 1 108 ? -1.870 14.688 7.754 1.00 95.94 108 LEU A N 1
ATOM 895 C CA . LEU A 1 108 ? -3.238 14.757 8.265 1.00 95.94 108 LEU A CA 1
ATOM 896 C C . LEU A 1 108 ? -3.555 13.669 9.296 1.00 95.94 108 LEU A C 1
ATOM 898 O O . LEU A 1 108 ? -4.354 13.908 10.201 1.00 95.94 108 LEU A O 1
ATOM 902 N N . LEU A 1 109 ? -2.989 12.473 9.126 1.00 96.19 109 LEU A N 1
ATOM 903 C CA . LEU A 1 109 ? -3.411 11.268 9.848 1.00 96.19 109 LEU A CA 1
ATOM 904 C C . LEU A 1 109 ? -2.395 10.775 10.884 1.00 96.19 109 LEU A C 1
ATOM 906 O O . LEU A 1 109 ? -2.761 10.010 11.783 1.00 96.19 109 LEU A O 1
ATOM 910 N N . LEU A 1 110 ? -1.134 11.198 10.784 1.00 95.44 110 LEU A N 1
ATOM 911 C CA . LEU A 1 110 ? -0.090 10.821 11.729 1.00 95.44 110 LEU A CA 1
ATOM 912 C C . LEU A 1 110 ? -0.417 11.344 13.136 1.00 95.44 110 LEU A C 1
ATOM 914 O O . LEU A 1 110 ? -0.834 12.486 13.322 1.00 95.44 110 LEU A O 1
ATOM 918 N N . GLY A 1 111 ? -0.240 10.488 14.143 1.00 93.56 111 GLY A N 1
ATOM 919 C CA . GLY A 1 111 ? -0.502 10.813 15.549 1.00 93.56 111 GLY A CA 1
ATOM 920 C C . GLY A 1 111 ? -1.983 10.828 15.948 1.00 93.56 111 GLY A C 1
ATOM 921 O O . GLY A 1 111 ? -2.286 10.906 17.138 1.00 93.56 111 GLY A O 1
ATOM 922 N N . CYS A 1 112 ? -2.910 10.715 14.992 1.00 94.31 112 CYS A N 1
ATOM 923 C CA . CYS A 1 112 ? -4.347 10.641 15.264 1.00 94.31 112 CYS A CA 1
ATOM 924 C C . CYS A 1 112 ? -5.018 9.369 14.723 1.00 94.31 112 CYS A C 1
ATOM 926 O O . CYS A 1 112 ? -6.217 9.195 14.930 1.00 94.31 112 CYS A O 1
ATOM 928 N N . THR A 1 113 ? -4.264 8.476 14.077 1.00 96.44 113 THR A N 1
ATOM 929 C CA . THR A 1 113 ? -4.783 7.242 13.474 1.00 96.44 113 THR A CA 1
ATOM 930 C C . THR A 1 113 ? -4.140 6.008 14.093 1.00 96.44 113 THR A C 1
ATOM 932 O O . THR A 1 113 ? -2.918 5.925 14.180 1.00 96.44 113 THR A O 1
ATOM 935 N N . GLU A 1 114 ? -4.963 5.039 14.483 1.00 95.25 114 GLU A N 1
ATOM 936 C CA . GLU A 1 114 ? -4.543 3.700 14.897 1.00 95.25 114 GLU A CA 1
ATOM 937 C C . GLU A 1 114 ? -4.826 2.708 13.757 1.00 95.25 114 GLU A C 1
ATOM 939 O O . GLU A 1 114 ? -5.912 2.714 13.169 1.00 95.25 114 GLU A O 1
ATOM 944 N N . LEU A 1 115 ? -3.839 1.875 13.421 1.00 96.88 115 LEU A N 1
ATOM 945 C CA . LEU A 1 115 ? -3.933 0.867 12.364 1.00 96.88 115 LEU A CA 1
ATOM 946 C C . LEU A 1 115 ? -4.035 -0.532 12.975 1.00 96.88 115 LEU A C 1
ATOM 948 O O . LEU A 1 115 ? -3.394 -0.826 13.983 1.00 96.88 115 LEU A O 1
ATOM 952 N N . SER A 1 116 ? -4.811 -1.416 12.352 1.00 96.38 116 SER A N 1
ATOM 953 C CA . SER A 1 116 ? -4.864 -2.833 12.727 1.00 96.38 116 SER A CA 1
ATOM 954 C C . SER A 1 116 ? -5.165 -3.717 11.523 1.00 96.38 116 SER A C 1
ATOM 956 O O . SER A 1 116 ? -5.730 -3.252 10.538 1.00 96.38 116 SER A O 1
ATOM 958 N N . SER A 1 117 ? -4.760 -4.986 11.600 1.00 96.75 117 SER A N 1
ATOM 959 C CA . SER A 1 117 ? -5.034 -5.986 10.569 1.00 96.75 117 SER A CA 1
ATOM 960 C C . SER A 1 117 ? -5.692 -7.221 11.169 1.00 96.75 117 SER A C 1
ATOM 962 O O . SER A 1 117 ? -5.066 -8.272 11.292 1.00 96.75 117 SER A O 1
ATOM 964 N N . VAL A 1 118 ? -6.943 -7.078 11.603 1.00 94.94 118 VAL A N 1
ATOM 965 C CA . VAL A 1 118 ? -7.714 -8.155 12.237 1.00 94.94 118 VAL A CA 1
ATOM 966 C C . VAL A 1 118 ? -9.094 -8.302 11.605 1.00 94.94 118 VAL A C 1
ATOM 968 O O . VAL A 1 118 ? -9.537 -7.469 10.805 1.00 94.94 118 VAL A O 1
ATOM 971 N N . ASP A 1 119 ? -9.797 -9.373 11.973 1.00 91.94 119 ASP A N 1
ATOM 972 C CA . ASP A 1 119 ? -11.190 -9.544 11.577 1.00 91.94 119 ASP A CA 1
ATOM 973 C C . ASP A 1 119 ? -12.029 -8.346 12.051 1.00 91.94 119 ASP A C 1
ATOM 975 O O . ASP A 1 119 ? -11.951 -7.903 13.200 1.00 91.94 119 ASP A O 1
ATO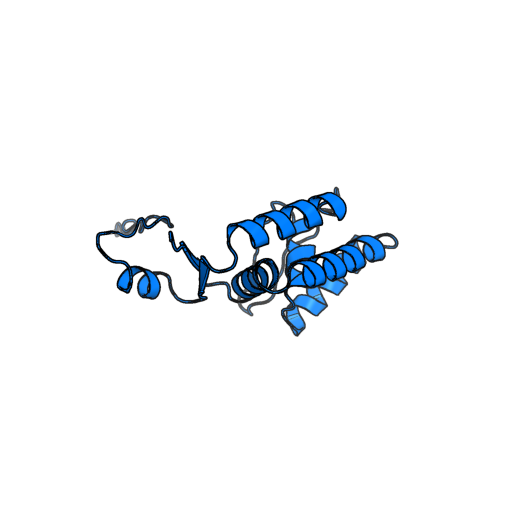M 979 N N . PHE A 1 120 ? -12.857 -7.814 11.153 1.00 89.12 120 PHE A N 1
ATOM 980 C CA . PHE A 1 120 ? -13.677 -6.633 11.418 1.00 89.12 120 PHE A CA 1
ATOM 981 C C . PHE A 1 120 ? -14.568 -6.795 12.661 1.00 89.12 120 PHE A C 1
ATOM 983 O O . PHE A 1 120 ? -14.799 -5.824 13.385 1.00 89.12 120 PHE A O 1
ATOM 990 N N . SER A 1 121 ? -15.035 -8.014 12.958 1.00 89.38 121 SER A N 1
ATOM 991 C CA . SER A 1 121 ? -15.839 -8.284 14.152 1.00 89.38 121 SER A CA 1
ATOM 992 C C . SER A 1 121 ? -15.085 -8.013 15.456 1.00 89.38 121 SER A C 1
ATOM 994 O O . SER A 1 121 ? -15.719 -7.683 16.458 1.00 89.38 121 SER A O 1
ATOM 996 N N . GLU A 1 122 ? -13.754 -8.104 15.468 1.00 90.38 122 GLU A N 1
ATOM 997 C CA . GLU A 1 122 ? -12.934 -7.772 16.635 1.00 90.38 122 GLU A CA 1
ATOM 998 C C . GLU A 1 122 ? -12.833 -6.265 16.856 1.00 90.38 122 GLU A C 1
ATOM 1000 O O . GLU A 1 122 ? -12.874 -5.808 17.999 1.00 90.38 122 GLU A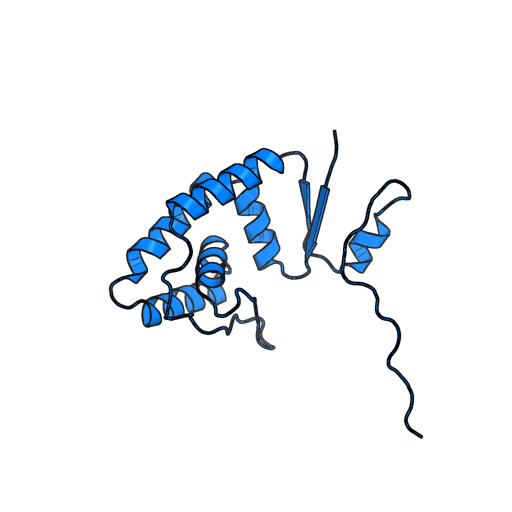 O 1
ATOM 1005 N N . VAL A 1 123 ? -12.751 -5.483 15.778 1.00 90.50 123 VAL A N 1
ATOM 1006 C CA . VAL A 1 123 ? -12.690 -4.016 15.857 1.00 90.50 123 VAL A CA 1
ATOM 1007 C C . VAL A 1 123 ? -14.034 -3.440 16.284 1.00 90.50 123 VAL A C 1
ATOM 1009 O O . VAL A 1 123 ? -14.082 -2.583 17.162 1.00 90.50 123 VAL A O 1
ATOM 1012 N N . ILE A 1 124 ? -15.140 -3.964 15.748 1.00 88.56 124 ILE A N 1
ATOM 1013 C CA . ILE A 1 124 ? -16.489 -3.513 16.121 1.00 88.56 124 ILE A CA 1
ATOM 1014 C C . ILE A 1 124 ? -16.801 -3.748 17.594 1.00 88.56 124 ILE A C 1
ATOM 1016 O O . ILE A 1 124 ? -17.438 -2.904 18.217 1.00 88.56 124 ILE A O 1
ATOM 1020 N N . LYS A 1 125 ? -16.311 -4.841 18.187 1.00 89.88 125 LYS A N 1
ATOM 1021 C CA . LYS A 1 125 ? -16.470 -5.094 19.629 1.00 89.88 125 LYS A CA 1
ATOM 1022 C C . LYS A 1 125 ? -15.801 -4.029 20.504 1.00 89.88 125 LYS A C 1
ATOM 1024 O O . LYS A 1 125 ? -16.188 -3.887 21.660 1.00 89.88 125 LYS A O 1
ATOM 1029 N N . LYS A 1 126 ? -14.804 -3.307 19.980 1.00 89.25 126 LYS A N 1
ATOM 1030 C CA . LYS A 1 126 ? -14.096 -2.231 20.691 1.00 89.25 126 LYS A CA 1
ATOM 1031 C C . LYS A 1 126 ? -14.768 -0.864 20.521 1.00 89.25 126 LYS A C 1
ATOM 1033 O O . LYS A 1 126 ? -14.451 0.046 21.284 1.00 89.25 126 LYS A O 1
ATOM 1038 N N . ALA A 1 127 ? -15.671 -0.713 19.549 1.00 90.56 127 ALA A N 1
ATOM 1039 C CA . ALA A 1 127 ? -16.371 0.542 19.304 1.00 90.56 127 ALA A CA 1
ATOM 1040 C C . ALA A 1 127 ? -17.395 0.829 20.414 1.00 90.56 127 ALA A C 1
ATOM 1042 O O . ALA A 1 127 ? -18.100 -0.065 20.886 1.00 90.56 127 ALA A O 1
ATOM 1043 N N . ASN A 1 128 ? -17.497 2.091 20.824 1.00 89.69 128 ASN A N 1
ATOM 1044 C CA . ASN A 1 128 ? -18.449 2.558 21.826 1.00 89.69 128 ASN A CA 1
ATOM 1045 C C . ASN A 1 128 ? -19.525 3.469 21.204 1.00 89.69 128 ASN A C 1
ATOM 1047 O O . ASN A 1 128 ? -19.455 3.853 20.041 1.00 89.69 128 ASN A O 1
ATOM 1051 N N . LYS A 1 129 ? -20.532 3.849 21.998 1.00 91.00 129 LYS A N 1
ATOM 1052 C CA . LYS A 1 129 ? -21.691 4.648 21.549 1.00 91.00 129 LYS A CA 1
ATOM 1053 C C . LYS A 1 129 ? -21.359 6.031 20.965 1.00 91.00 129 LYS A C 1
ATOM 1055 O O . LYS A 1 129 ? -22.227 6.634 20.345 1.00 91.00 129 LYS A O 1
ATOM 1060 N N . ASN A 1 130 ? -20.155 6.548 21.207 1.00 91.44 130 ASN A N 1
ATOM 1061 C CA . ASN A 1 130 ? -19.700 7.837 20.690 1.00 91.44 130 ASN A CA 1
ATOM 1062 C C . ASN A 1 130 ? -18.852 7.697 19.413 1.00 91.44 130 ASN A C 1
ATOM 1064 O O . ASN A 1 130 ? -18.447 8.715 18.850 1.00 91.44 130 ASN A O 1
ATOM 1068 N N . ASP A 1 131 ? -18.573 6.471 18.964 1.00 92.06 131 ASP A N 1
ATOM 1069 C CA . ASP A 1 131 ? -17.789 6.220 17.760 1.00 92.06 131 ASP A CA 1
ATOM 1070 C C . ASP A 1 131 ? -18.699 6.179 16.527 1.00 92.06 131 ASP A C 1
ATOM 1072 O O . ASP A 1 131 ? -19.784 5.592 16.539 1.00 92.06 131 ASP A O 1
ATOM 1076 N N . LEU A 1 132 ? -18.236 6.777 15.429 1.00 91.56 132 LEU A N 1
ATOM 1077 C CA . LEU A 1 132 ? -18.855 6.612 14.119 1.00 91.56 132 LEU A CA 1
ATOM 1078 C C . LEU A 1 132 ? -18.147 5.481 13.375 1.00 91.56 132 LEU A C 1
ATOM 1080 O O . LEU A 1 132 ? -16.975 5.601 13.022 1.00 91.56 132 LEU A O 1
ATOM 1084 N N . VAL A 1 133 ? -18.875 4.403 13.103 1.00 90.44 133 VAL A N 1
ATOM 1085 C CA . VAL A 1 133 ? -18.367 3.254 12.349 1.00 90.44 133 VAL A CA 1
ATOM 1086 C C . VAL A 1 133 ? -18.795 3.364 10.888 1.00 90.44 133 VAL A C 1
ATOM 1088 O O . VAL A 1 133 ? -19.985 3.432 10.585 1.00 90.44 133 VAL A O 1
ATOM 1091 N N . TYR A 1 134 ? -17.823 3.314 9.980 1.00 89.19 134 TYR A N 1
ATOM 1092 C CA . TYR A 1 134 ? -18.041 3.187 8.541 1.00 89.19 134 TYR A CA 1
ATOM 1093 C C . TYR A 1 134 ? -17.372 1.902 8.037 1.00 89.19 134 TYR A C 1
ATOM 1095 O O . TYR A 1 134 ? -16.185 1.691 8.273 1.00 89.19 134 TYR A O 1
ATOM 1103 N N . GLY A 1 135 ? -18.122 1.031 7.362 1.00 83.25 135 GLY A N 1
ATOM 1104 C CA . GLY A 1 135 ? -17.628 -0.270 6.906 1.00 83.25 135 GLY A CA 1
ATOM 1105 C C . GLY A 1 135 ? -18.674 -1.050 6.106 1.00 83.25 135 GLY A C 1
ATOM 1106 O O . GLY A 1 135 ? -19.811 -0.585 5.976 1.00 83.25 135 GLY A O 1
ATOM 1107 N N . PRO A 1 136 ? -18.309 -2.218 5.541 1.00 71.75 136 PRO A N 1
ATOM 1108 C CA . PRO A 1 136 ? -19.230 -3.017 4.744 1.00 71.75 136 PRO A CA 1
ATOM 1109 C C . PRO A 1 136 ? -20.461 -3.387 5.573 1.00 71.75 136 PRO A C 1
ATOM 1111 O O . PRO A 1 136 ? -20.359 -3.858 6.706 1.00 71.75 136 PRO A O 1
ATOM 1114 N N . THR A 1 137 ? -21.643 -3.163 5.002 1.00 64.75 137 THR A N 1
ATOM 1115 C CA . THR A 1 137 ? -22.901 -3.554 5.632 1.00 64.75 137 THR A CA 1
ATOM 1116 C C . THR A 1 137 ? -22.890 -5.069 5.814 1.00 64.75 137 THR A C 1
ATOM 1118 O O . THR A 1 137 ? -22.689 -5.803 4.844 1.00 64.75 137 THR A O 1
ATOM 1121 N N . LEU A 1 138 ? -23.124 -5.548 7.040 1.00 52.16 138 LEU A N 1
ATOM 1122 C CA . LEU A 1 138 ? -23.417 -6.957 7.292 1.00 52.16 138 LEU A CA 1
ATOM 1123 C C . LEU A 1 138 ? -24.720 -7.305 6.562 1.00 52.16 138 LEU A C 1
ATOM 1125 O O . LEU A 1 138 ? -25.806 -7.218 7.130 1.00 52.16 138 LEU A O 1
ATOM 1129 N N . SER A 1 139 ? -24.632 -7.697 5.296 1.00 43.56 139 SER A N 1
ATOM 1130 C CA . SER A 1 139 ? -25.737 -8.347 4.604 1.00 43.56 139 SER A CA 1
ATOM 1131 C C . SER A 1 139 ? -25.860 -9.762 5.169 1.00 43.56 139 SER A C 1
ATOM 1133 O O . SER A 1 139 ? -25.415 -10.749 4.594 1.00 43.56 139 SER A O 1
ATOM 1135 N N . ARG A 1 140 ? -26.491 -9.881 6.344 1.00 46.97 140 ARG A N 1
ATOM 1136 C CA . ARG A 1 140 ? -27.275 -11.089 6.620 1.00 46.97 140 ARG A CA 1
ATOM 1137 C C . ARG A 1 140 ? -28.354 -11.146 5.531 1.00 46.97 140 ARG A C 1
ATOM 1139 O O . ARG A 1 140 ? -28.903 -10.097 5.208 1.00 46.97 140 ARG A O 1
ATOM 1146 N N . HIS A 1 141 ? -28.676 -12.347 5.045 1.00 43.03 141 HIS A N 1
ATOM 1147 C CA . HIS A 1 141 ? -29.705 -12.699 4.043 1.00 43.03 141 HIS A CA 1
ATOM 1148 C C . HIS A 1 141 ? -29.224 -12.846 2.586 1.00 43.03 141 HIS A C 1
ATOM 1150 O O . HIS A 1 141 ? -29.412 -11.939 1.792 1.00 43.03 141 HIS A O 1
ATOM 1156 N N . VAL A 1 142 ? -28.752 -14.050 2.219 1.00 39.28 142 VAL A N 1
ATOM 1157 C CA . VAL A 1 142 ? -29.414 -14.910 1.206 1.00 39.28 142 VAL A CA 1
ATOM 1158 C C . VAL A 1 142 ? -29.146 -16.386 1.561 1.00 39.28 142 VAL A C 1
ATOM 1160 O O . VAL A 1 142 ? -28.248 -17.027 1.032 1.00 39.28 142 VAL A O 1
ATOM 1163 N N . LEU A 1 143 ? -29.938 -16.943 2.479 1.00 35.91 143 LEU A N 1
ATOM 1164 C CA . LEU A 1 143 ? -30.182 -18.388 2.555 1.00 35.91 143 LEU A CA 1
ATOM 1165 C C . LEU A 1 143 ? -31.696 -18.585 2.491 1.00 35.91 143 LEU A C 1
ATOM 1167 O O . LEU A 1 143 ? -32.355 -18.816 3.500 1.00 35.91 143 LEU A O 1
ATOM 1171 N N . HIS A 1 144 ? -32.266 -18.435 1.297 1.00 36.56 144 HIS A N 1
ATOM 1172 C CA . HIS A 1 144 ? -33.508 -19.134 0.995 1.00 36.56 144 HIS A CA 1
ATOM 1173 C C . HIS A 1 144 ? -33.130 -20.535 0.529 1.00 36.56 144 HIS A C 1
ATOM 1175 O O . HIS A 1 144 ? -32.554 -20.717 -0.544 1.00 36.56 144 HIS A O 1
ATOM 1181 N N . LYS A 1 145 ? -33.434 -21.512 1.391 1.00 40.81 145 LYS A N 1
ATOM 1182 C CA . LYS A 1 145 ? -33.543 -22.924 1.034 1.00 40.81 145 LYS A CA 1
ATOM 1183 C C . LYS A 1 145 ? -34.393 -23.028 -0.234 1.00 40.81 145 LYS A C 1
ATOM 1185 O O . LYS A 1 145 ? -35.538 -22.584 -0.232 1.00 40.81 145 LYS A O 1
ATOM 1190 N N . ARG A 1 146 ? -33.848 -23.625 -1.291 1.00 38.47 146 ARG A N 1
ATOM 1191 C CA . ARG A 1 146 ? -34.685 -24.288 -2.291 1.00 38.47 146 ARG A CA 1
ATOM 1192 C C . ARG A 1 146 ? -34.937 -25.697 -1.767 1.00 38.47 146 ARG A C 1
ATOM 1194 O O . ARG A 1 146 ? -33.998 -26.478 -1.637 1.00 38.47 146 ARG A O 1
ATOM 1201 N N . SER A 1 147 ? -36.174 -25.906 -1.328 1.00 58.59 147 SER A N 1
ATOM 1202 C CA . SER A 1 147 ? -36.869 -27.195 -1.340 1.00 58.59 147 SER A CA 1
ATOM 1203 C C . SER A 1 147 ? -36.871 -27.794 -2.738 1.00 58.59 147 SER A C 1
ATOM 1205 O O . SER A 1 147 ? -37.011 -26.981 -3.684 1.00 58.59 147 SER A O 1
#

Sequence (147 aa):
MKKAVINDLNEPLMNLWQQILENPENLVKLYEQLWNEQHTDKKAYFFKVREQFNQIHQPHHLLYLLARVVKGSVRYNSTGTFNQSADNRHCGMRPSTMRKNIINVSSLLLGCTELSSVDFSEVIKKANKNDLVYGPTLSRHVLHKRS

Foldseek 3Di:
DAAAEDEALPVLVLVLVVCLQPPVVVLLVLLQVLLVVCPVPVQVSLVVLLVVCQVPSDNSSLVQNLQFFDPSDFDADPVRGTDTHGPPVDSGDDSVVSSVVSVVCNVVHHPRYHYDNDDPVVVVVVDDPPDDDDDDPPPDDDDDDDD